Protein AF-A0A2H9MLK8-F1 (afdb_monomer_lite)

Structure (mmCIF, N/CA/C/O backbone):
data_AF-A0A2H9MLK8-F1
#
_entry.id   AF-A0A2H9MLK8-F1
#
loop_
_atom_site.group_PDB
_atom_site.id
_atom_site.type_symbol
_atom_site.label_atom_id
_atom_site.label_alt_id
_atom_site.label_comp_id
_atom_site.label_asym_id
_atom_site.label_entity_id
_atom_site.label_seq_id
_atom_site.pdbx_PDB_ins_code
_atom_site.Cartn_x
_atom_site.Cartn_y
_atom_site.Cartn_z
_atom_site.occupancy
_atom_site.B_iso_or_equiv
_atom_site.auth_seq_id
_atom_site.auth_comp_id
_atom_site.auth_asym_id
_atom_site.auth_atom_id
_atom_site.pdbx_PDB_model_num
ATOM 1 N N . MET A 1 1 ? -18.365 -4.291 20.900 1.00 84.81 1 MET A N 1
ATOM 2 C CA . MET A 1 1 ? -17.366 -4.655 19.878 1.00 84.81 1 MET A CA 1
ATOM 3 C C . MET A 1 1 ? -18.122 -5.364 18.771 1.00 84.81 1 MET A C 1
ATOM 5 O O . MET A 1 1 ? -18.893 -6.259 19.091 1.00 84.81 1 MET A O 1
ATOM 9 N N . GLU A 1 2 ? -17.996 -4.901 17.532 1.00 94.56 2 GLU A N 1
ATOM 10 C CA . GLU A 1 2 ? -18.669 -5.449 16.347 1.00 94.56 2 GLU A CA 1
ATOM 11 C C . GLU A 1 2 ? -17.572 -5.777 15.335 1.00 94.56 2 GLU A C 1
ATOM 13 O O . GLU A 1 2 ? -16.731 -4.914 15.098 1.00 94.56 2 GLU A O 1
ATOM 18 N N . LEU A 1 3 ? -17.563 -6.998 14.794 1.00 96.81 3 LEU A N 1
ATOM 19 C CA . LEU A 1 3 ? -16.621 -7.385 13.744 1.00 96.81 3 LEU A CA 1
ATOM 20 C C . LEU A 1 3 ? -17.201 -7.016 12.382 1.00 96.81 3 LEU A C 1
ATOM 22 O O . LEU A 1 3 ? -18.359 -7.336 12.104 1.00 96.81 3 LEU A O 1
ATOM 26 N N . LYS A 1 4 ? -16.396 -6.389 11.527 1.00 97.38 4 LYS A N 1
ATOM 27 C CA . LYS A 1 4 ? -16.776 -6.053 10.152 1.00 97.38 4 LYS A CA 1
ATOM 28 C C . LYS A 1 4 ? -15.786 -6.648 9.168 1.00 97.38 4 LYS A C 1
ATOM 30 O O . LYS A 1 4 ? -14.596 -6.750 9.438 1.00 97.38 4 LYS A O 1
ATOM 35 N N . THR A 1 5 ? -16.295 -7.020 8.004 1.00 98.06 5 THR A N 1
ATOM 36 C CA . THR A 1 5 ? -15.488 -7.498 6.884 1.00 98.06 5 THR A CA 1
ATOM 37 C C . THR A 1 5 ? -15.399 -6.388 5.846 1.00 98.06 5 THR A C 1
ATOM 39 O O . THR A 1 5 ? -16.425 -5.928 5.346 1.00 98.06 5 THR A O 1
ATOM 42 N N . VAL A 1 6 ? -14.183 -5.947 5.531 1.00 98.19 6 VAL A N 1
ATOM 43 C CA . VAL A 1 6 ? -13.908 -4.902 4.540 1.00 98.19 6 VAL A CA 1
ATOM 44 C C . VAL A 1 6 ? -13.144 -5.515 3.374 1.00 98.19 6 VAL A C 1
ATOM 46 O O . VAL A 1 6 ? -12.010 -5.964 3.541 1.00 98.19 6 VAL A O 1
ATOM 49 N N . LYS A 1 7 ? -13.753 -5.515 2.185 1.00 98.12 7 LYS A N 1
ATOM 50 C CA . LYS A 1 7 ? -13.091 -5.961 0.955 1.00 98.12 7 LYS A CA 1
ATOM 51 C C . LYS A 1 7 ? -12.069 -4.922 0.499 1.00 98.12 7 LYS A C 1
ATOM 53 O O . LYS A 1 7 ? -12.398 -3.739 0.408 1.00 98.12 7 LYS A O 1
ATOM 58 N N . ILE A 1 8 ? -10.858 -5.364 0.164 1.00 98.38 8 ILE A N 1
ATOM 59 C CA . ILE A 1 8 ? -9.870 -4.499 -0.488 1.00 98.38 8 ILE A CA 1
ATOM 60 C C . ILE A 1 8 ? -10.199 -4.399 -1.979 1.00 98.38 8 ILE A C 1
ATOM 62 O O . ILE A 1 8 ? -10.193 -5.392 -2.707 1.00 98.38 8 ILE A O 1
ATOM 66 N N . GLU A 1 9 ? -10.480 -3.185 -2.443 1.00 97.94 9 GLU A N 1
ATOM 67 C CA . GLU A 1 9 ? -10.744 -2.897 -3.849 1.00 97.94 9 GLU A CA 1
ATOM 68 C C . GLU A 1 9 ? -9.430 -2.727 -4.609 1.00 97.94 9 GLU A C 1
ATOM 70 O O . GLU A 1 9 ? -8.664 -1.797 -4.337 1.00 97.94 9 GLU A O 1
ATOM 75 N N . LYS A 1 10 ? -9.188 -3.595 -5.595 1.00 97.56 10 LYS A N 1
ATOM 76 C CA . LYS A 1 10 ? -8.033 -3.496 -6.488 1.00 97.56 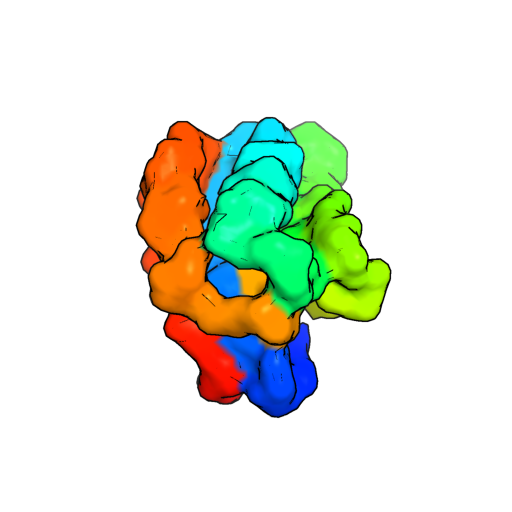10 LYS A CA 1
ATOM 77 C C . LYS A 1 10 ? -8.314 -4.101 -7.872 1.00 97.56 10 LYS A C 1
ATOM 79 O O . LYS A 1 10 ? -9.098 -5.044 -7.964 1.00 97.56 10 LYS A O 1
ATOM 84 N N . PRO A 1 11 ? -7.652 -3.618 -8.935 1.00 97.06 11 PRO A N 1
ATOM 85 C CA . PRO A 1 11 ? -7.562 -4.338 -10.203 1.00 97.06 11 PRO A CA 1
ATOM 86 C C . PRO A 1 11 ? -6.862 -5.704 -10.061 1.00 97.06 11 PRO A C 1
ATOM 88 O O . PRO A 1 11 ? -6.103 -5.940 -9.113 1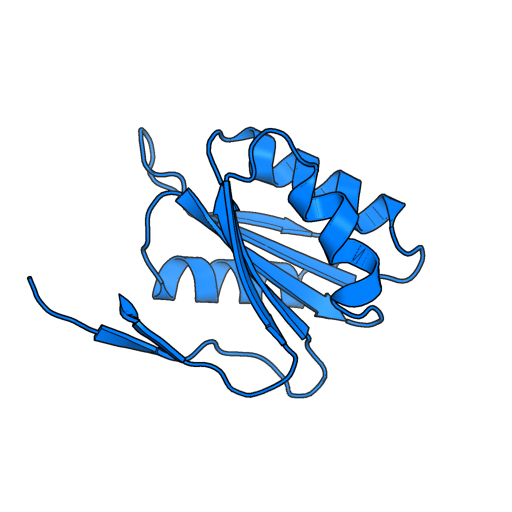.00 97.06 11 PRO A O 1
ATOM 91 N N . GLU A 1 12 ? -7.078 -6.599 -11.028 1.00 93.75 12 GLU A N 1
ATOM 92 C CA . GLU A 1 12 ? -6.465 -7.939 -11.038 1.00 93.75 12 GLU A CA 1
ATOM 93 C C . GLU A 1 12 ? -4.930 -7.887 -11.102 1.00 93.75 12 GLU A C 1
ATOM 95 O O . GLU A 1 12 ? -4.257 -8.673 -10.439 1.00 93.75 12 GLU A O 1
ATOM 100 N N . ASP A 1 13 ? -4.367 -6.919 -11.832 1.00 95.12 13 ASP A N 1
ATOM 101 C CA . ASP A 1 13 ? -2.922 -6.757 -12.038 1.00 95.12 13 ASP A CA 1
ATOM 102 C C . ASP A 1 13 ? -2.195 -6.049 -10.877 1.00 95.12 13 ASP A C 1
ATOM 104 O O . ASP A 1 13 ? -0.980 -5.850 -10.932 1.00 95.12 13 ASP A O 1
ATOM 108 N N . VAL A 1 14 ? -2.915 -5.678 -9.812 1.00 98.38 14 VAL A N 1
ATOM 109 C CA . VAL A 1 14 ? -2.355 -4.997 -8.637 1.00 98.38 14 VAL A CA 1
ATOM 110 C C . VAL A 1 14 ? -2.054 -5.990 -7.521 1.00 98.38 14 VAL A C 1
ATOM 112 O O . VAL A 1 14 ? -2.919 -6.756 -7.088 1.00 98.38 14 VAL A O 1
ATOM 115 N N . ASN A 1 15 ? -0.828 -5.919 -7.001 1.00 98.69 15 ASN A N 1
ATOM 116 C CA . ASN A 1 15 ? -0.449 -6.556 -5.743 1.00 98.69 15 ASN A CA 1
ATOM 117 C C . ASN A 1 15 ? -0.613 -5.565 -4.593 1.00 98.69 15 ASN A C 1
ATOM 119 O O . ASN A 1 15 ? -0.410 -4.363 -4.771 1.00 98.69 15 ASN A O 1
ATOM 123 N N . ILE A 1 16 ? -0.916 -6.073 -3.402 1.00 98.75 16 ILE A N 1
ATOM 124 C CA . ILE A 1 16 ? -1.020 -5.257 -2.195 1.00 98.75 16 ILE A CA 1
ATOM 125 C C . ILE A 1 16 ? -0.081 -5.738 -1.092 1.00 98.75 16 ILE A C 1
ATOM 127 O O . ILE A 1 16 ? 0.297 -6.911 -1.051 1.00 98.75 16 ILE A O 1
ATOM 131 N N . VAL A 1 17 ? 0.229 -4.835 -0.164 1.00 98.88 17 VAL A N 1
ATOM 132 C CA . VAL A 1 17 ? 0.763 -5.140 1.168 1.00 98.88 17 VAL A CA 1
ATOM 133 C C . VAL A 1 17 ? -0.071 -4.378 2.189 1.00 98.88 17 VAL A C 1
ATOM 135 O O . VAL A 1 17 ? -0.225 -3.169 2.057 1.00 98.88 17 VAL A O 1
ATOM 138 N N . VAL A 1 18 ? -0.593 -5.063 3.203 1.00 98.81 18 VAL A N 1
ATOM 139 C CA . VAL A 1 18 ? -1.313 -4.445 4.326 1.00 98.81 18 VAL A CA 1
ATOM 140 C C . VAL A 1 18 ? -0.521 -4.699 5.598 1.00 98.81 18 VAL A C 1
ATOM 142 O O . VAL A 1 18 ? -0.092 -5.829 5.850 1.00 98.81 18 VAL A O 1
ATOM 145 N N . GLY A 1 19 ? -0.334 -3.664 6.406 1.00 98.75 19 GLY A N 1
ATOM 146 C CA . GLY A 1 19 ? 0.419 -3.757 7.647 1.00 98.75 19 GLY A CA 1
ATOM 147 C C . GLY A 1 19 ? 0.050 -2.675 8.649 1.00 98.75 19 GLY A C 1
ATOM 148 O O . GLY A 1 19 ? -0.861 -1.878 8.434 1.00 98.75 19 GLY A O 1
ATOM 149 N N . GLN A 1 20 ? 0.789 -2.669 9.749 1.00 98.81 20 GLN A N 1
ATOM 150 C CA . GLN A 1 20 ? 0.683 -1.695 10.824 1.00 98.81 20 GLN A CA 1
ATOM 151 C C . GLN A 1 20 ? 2.004 -0.956 10.963 1.00 98.81 20 GLN A C 1
ATOM 153 O O . GLN A 1 20 ? 3.069 -1.579 10.953 1.00 98.81 20 GLN A O 1
ATOM 158 N N . SER A 1 21 ? 1.926 0.355 11.136 1.00 98.62 21 SER A N 1
ATOM 159 C CA . SER A 1 21 ? 3.080 1.217 11.365 1.00 98.62 21 SER A CA 1
ATOM 160 C C . SER A 1 21 ? 2.826 2.151 12.547 1.00 98.62 21 SER A C 1
ATOM 162 O O . SER A 1 21 ? 1.822 2.039 13.244 1.00 98.62 21 SER A O 1
ATOM 164 N N . HIS A 1 22 ? 3.730 3.083 12.790 1.00 98.31 22 HIS A N 1
ATOM 165 C CA . HIS A 1 22 ? 3.550 4.195 13.711 1.00 98.31 22 HIS A CA 1
ATOM 166 C C . HIS A 1 22 ? 4.320 5.400 13.170 1.00 98.31 22 HIS A C 1
ATOM 168 O O . HIS A 1 22 ? 5.316 5.217 12.489 1.00 98.31 22 HIS A O 1
ATOM 174 N N . PHE A 1 23 ? 3.908 6.622 13.524 1.00 98.25 23 PHE A N 1
ATOM 175 C CA . PHE A 1 23 ? 4.590 7.877 13.168 1.00 98.25 23 PHE A CA 1
ATOM 176 C C . PHE A 1 23 ? 4.434 8.320 11.701 1.00 98.25 23 PHE A C 1
ATOM 178 O O . PHE A 1 23 ? 4.422 7.522 10.767 1.00 98.25 23 PHE A O 1
ATOM 185 N N . ILE A 1 24 ? 4.310 9.638 11.498 1.00 97.06 24 ILE A N 1
ATOM 186 C CA . ILE A 1 24 ? 3.969 10.252 10.202 1.00 97.06 24 ILE A CA 1
ATOM 187 C C . ILE A 1 24 ? 5.022 9.996 9.114 1.00 97.06 24 ILE A C 1
ATOM 189 O O . ILE A 1 24 ? 4.680 9.905 7.936 1.00 97.06 24 ILE A O 1
ATOM 193 N N . LYS A 1 25 ? 6.282 9.800 9.521 1.00 98.00 25 LYS A N 1
ATOM 194 C CA . LYS A 1 25 ? 7.405 9.508 8.625 1.00 98.00 25 LYS A CA 1
ATOM 195 C C . LYS A 1 25 ? 7.245 8.186 7.862 1.00 98.00 25 LYS A C 1
ATOM 197 O O . LYS A 1 25 ? 7.819 8.049 6.789 1.00 98.00 25 LYS A O 1
ATOM 202 N N . THR A 1 26 ? 6.370 7.287 8.335 1.00 98.38 26 THR A N 1
ATOM 203 C CA . THR A 1 26 ? 5.963 6.049 7.641 1.00 98.38 26 THR A CA 1
ATOM 204 C C . THR A 1 26 ? 5.734 6.260 6.144 1.00 98.38 26 THR A C 1
ATOM 206 O O . THR A 1 26 ? 6.124 5.427 5.335 1.00 98.38 26 THR A O 1
ATOM 209 N N . VAL A 1 27 ? 5.075 7.358 5.767 1.00 97.75 27 VAL A N 1
ATOM 210 C CA . VAL A 1 27 ? 4.678 7.612 4.377 1.00 97.75 27 VAL A CA 1
ATOM 211 C C . VAL A 1 27 ? 5.895 7.862 3.484 1.00 97.75 27 VAL A C 1
ATOM 213 O O . VAL A 1 27 ? 6.008 7.245 2.426 1.00 97.75 27 VAL A O 1
ATOM 216 N N . GLU A 1 28 ? 6.816 8.717 3.931 1.00 98.25 28 GLU A N 1
ATOM 217 C CA . GLU A 1 28 ? 8.061 9.028 3.218 1.00 98.25 28 GLU A CA 1
ATOM 218 C C . GLU A 1 28 ? 9.003 7.818 3.197 1.00 98.25 28 GLU A C 1
ATOM 220 O O . GLU A 1 28 ? 9.532 7.469 2.145 1.00 98.25 28 GLU A O 1
ATOM 225 N N . ASP A 1 29 ? 9.143 7.108 4.319 1.00 98.56 29 ASP A N 1
ATOM 226 C CA . ASP A 1 29 ? 10.073 5.977 4.415 1.00 98.56 29 ASP A CA 1
ATOM 227 C C . ASP A 1 29 ? 9.594 4.766 3.608 1.00 98.56 29 ASP A C 1
ATOM 229 O O . ASP A 1 29 ? 10.401 4.078 2.978 1.00 98.56 29 ASP A O 1
ATOM 233 N N . ILE A 1 30 ? 8.277 4.526 3.542 1.00 98.62 30 ILE A N 1
ATOM 234 C CA . ILE A 1 30 ? 7.720 3.544 2.605 1.00 98.62 30 ILE A CA 1
ATOM 235 C C . ILE A 1 30 ? 7.949 4.005 1.165 1.00 98.62 30 ILE A C 1
ATOM 237 O O . ILE A 1 30 ? 8.336 3.183 0.337 1.00 98.62 30 ILE A O 1
ATOM 241 N N . TYR A 1 31 ? 7.743 5.285 0.841 1.00 98.69 31 TYR A N 1
ATOM 242 C CA . TYR A 1 31 ? 7.997 5.784 -0.511 1.00 98.69 31 TYR A CA 1
ATOM 243 C C . TYR A 1 31 ? 9.451 5.532 -0.937 1.00 98.69 31 TYR A C 1
ATOM 245 O O . TYR A 1 31 ? 9.684 4.931 -1.989 1.00 98.69 31 TYR A O 1
ATOM 253 N N . GLU A 1 32 ? 10.420 5.913 -0.100 1.00 98.50 32 GLU A N 1
ATOM 254 C CA . GLU A 1 32 ? 11.850 5.705 -0.344 1.00 98.50 32 GLU A CA 1
ATOM 255 C C . GLU A 1 32 ? 12.202 4.217 -0.470 1.00 98.50 32 GLU A C 1
ATOM 257 O O . GLU A 1 32 ? 12.881 3.812 -1.421 1.00 98.50 32 GLU A O 1
ATOM 262 N N . ALA A 1 33 ? 11.687 3.372 0.428 1.00 98.25 33 ALA A N 1
ATOM 263 C CA . ALA A 1 33 ? 11.869 1.924 0.364 1.00 98.25 33 ALA A CA 1
ATOM 264 C C . ALA A 1 33 ? 11.354 1.333 -0.957 1.00 98.25 33 ALA A C 1
ATOM 266 O O . ALA A 1 33 ? 11.991 0.454 -1.542 1.00 98.25 33 ALA A O 1
ATOM 267 N N . MET A 1 34 ? 10.217 1.816 -1.452 1.00 98.31 34 MET A N 1
ATOM 268 C CA . MET A 1 34 ? 9.609 1.323 -2.684 1.00 98.31 34 MET A CA 1
ATOM 269 C C . MET A 1 34 ? 10.416 1.746 -3.918 1.00 98.31 34 MET A C 1
ATOM 271 O O . MET A 1 34 ? 10.800 0.879 -4.705 1.00 98.31 34 MET A O 1
ATOM 275 N N . VAL A 1 35 ? 10.745 3.038 -4.070 1.00 97.88 35 VAL A N 1
ATOM 276 C CA . VAL A 1 35 ? 11.497 3.537 -5.245 1.00 97.88 35 VAL A CA 1
ATOM 277 C C . VAL A 1 35 ? 12.920 2.982 -5.327 1.00 97.88 35 VAL A C 1
ATOM 279 O O . VAL A 1 35 ? 13.456 2.834 -6.424 1.00 97.88 35 VAL A O 1
ATOM 282 N N . THR A 1 36 ? 13.533 2.647 -4.188 1.00 97.50 36 THR A N 1
ATOM 283 C CA . THR A 1 36 ? 14.886 2.065 -4.142 1.00 97.50 36 THR A CA 1
ATOM 284 C C . THR A 1 36 ? 14.907 0.553 -4.366 1.00 97.50 36 THR A C 1
ATOM 286 O O . THR A 1 36 ? 15.948 0.013 -4.736 1.00 97.50 36 THR A O 1
ATOM 289 N N . SER A 1 37 ? 13.776 -0.141 -4.186 1.00 96.94 37 SER A N 1
ATOM 290 C CA . SER A 1 37 ? 13.717 -1.605 -4.307 1.00 96.94 37 SER A CA 1
ATOM 291 C C . SER A 1 37 ? 13.641 -2.092 -5.758 1.00 96.94 37 SER A C 1
ATOM 293 O O . SER A 1 37 ? 14.261 -3.099 -6.100 1.00 96.94 37 SER A O 1
ATOM 295 N N . VAL A 1 38 ? 12.873 -1.417 -6.625 1.00 96.38 38 VAL A N 1
ATOM 296 C CA . VAL A 1 38 ? 12.669 -1.835 -8.025 1.00 96.38 38 VAL A CA 1
ATOM 297 C C . VAL A 1 38 ? 12.566 -0.602 -8.937 1.00 96.38 38 VAL A C 1
ATOM 299 O O . VAL A 1 38 ? 11.623 0.168 -8.786 1.00 96.38 38 VAL A O 1
ATOM 302 N N . PRO A 1 39 ? 13.446 -0.421 -9.942 1.00 95.62 39 PRO A N 1
ATOM 303 C CA . PRO A 1 39 ? 13.466 0.795 -10.769 1.00 95.62 39 PRO A CA 1
ATOM 304 C C . PRO A 1 39 ? 12.170 1.097 -11.538 1.00 95.62 39 PRO A C 1
ATOM 306 O O . PRO A 1 39 ? 11.856 2.252 -11.806 1.00 95.62 39 PRO A O 1
ATOM 309 N N . THR A 1 40 ? 11.423 0.063 -11.927 1.00 97.12 40 THR A N 1
ATOM 310 C CA . THR A 1 40 ? 10.207 0.174 -12.751 1.00 97.12 40 THR A CA 1
ATOM 311 C C . THR A 1 40 ? 8.912 0.153 -11.944 1.00 97.12 40 THR A C 1
ATOM 313 O O . THR A 1 40 ? 7.830 0.125 -12.536 1.00 97.12 40 THR A O 1
ATOM 316 N N . ILE A 1 41 ? 9.000 0.109 -10.612 1.00 98.44 41 ILE A N 1
ATOM 317 C CA . ILE A 1 41 ? 7.830 -0.040 -9.749 1.00 98.44 41 ILE A CA 1
ATOM 318 C C . ILE A 1 41 ? 6.875 1.134 -9.904 1.00 98.44 41 ILE A C 1
ATOM 320 O O . ILE A 1 41 ? 7.286 2.297 -9.928 1.00 98.44 41 ILE A O 1
ATOM 324 N N . LYS A 1 42 ? 5.586 0.817 -9.976 1.00 98.69 42 LYS A N 1
ATOM 325 C CA . LYS A 1 42 ? 4.503 1.784 -9.834 1.00 98.69 42 LYS A CA 1
ATOM 326 C C . LYS A 1 42 ? 3.754 1.464 -8.564 1.00 98.69 42 LYS A C 1
ATOM 328 O O . LYS A 1 42 ? 3.395 0.306 -8.367 1.00 98.69 42 LYS A O 1
ATOM 333 N N . PHE A 1 43 ? 3.567 2.440 -7.686 1.00 98.88 43 PHE A N 1
ATOM 334 C CA . PHE A 1 43 ? 2.918 2.194 -6.407 1.00 98.88 43 PHE A CA 1
ATOM 335 C C . PHE A 1 43 ? 2.213 3.419 -5.837 1.00 98.88 43 PHE A C 1
ATOM 337 O O . PHE A 1 43 ? 2.536 4.562 -6.160 1.00 98.88 43 PHE A O 1
ATOM 344 N N . GLY A 1 44 ? 1.285 3.133 -4.930 1.00 98.81 44 GLY A N 1
ATOM 345 C CA . GLY A 1 44 ? 0.674 4.084 -4.017 1.00 98.81 44 GLY A CA 1
ATOM 346 C C . GLY A 1 44 ? 0.626 3.514 -2.604 1.00 98.81 44 GLY A C 1
ATOM 347 O O . GLY A 1 44 ? 0.456 2.307 -2.426 1.00 98.81 44 GLY A O 1
ATOM 348 N N . VAL A 1 45 ? 0.776 4.374 -1.603 1.00 98.75 45 VAL A N 1
ATOM 349 C CA . VAL A 1 45 ? 0.630 4.052 -0.183 1.00 98.75 45 VAL A CA 1
ATOM 350 C C . VAL A 1 45 ? -0.475 4.904 0.430 1.00 98.75 45 VAL A C 1
ATOM 352 O O . VAL A 1 45 ? -0.596 6.089 0.126 1.00 98.75 45 VAL A O 1
ATOM 355 N N . GLY A 1 46 ? -1.282 4.294 1.294 1.00 98.75 46 GLY A N 1
ATOM 356 C CA . GLY A 1 46 ? -2.225 4.963 2.184 1.00 98.75 46 GLY A CA 1
ATOM 357 C C . GLY A 1 46 ? -1.905 4.596 3.629 1.00 98.75 46 GLY A C 1
ATOM 358 O O . GLY A 1 46 ? -1.773 3.414 3.934 1.00 98.75 46 GLY A O 1
ATOM 359 N N . PHE A 1 47 ? -1.774 5.586 4.508 1.00 98.81 47 PHE A N 1
ATOM 360 C CA . PHE A 1 47 ? -1.485 5.420 5.933 1.00 98.81 47 PHE A CA 1
ATOM 361 C C . PHE A 1 47 ? -2.500 6.188 6.778 1.00 98.81 47 PHE A C 1
ATOM 363 O O . PHE A 1 47 ? -2.726 7.380 6.565 1.00 98.81 47 PHE A O 1
ATOM 370 N N . CYS A 1 48 ? -3.101 5.513 7.752 1.00 98.44 48 CYS A N 1
ATOM 371 C CA . CYS A 1 48 ? -4.096 6.099 8.642 1.00 98.44 48 CYS A CA 1
ATOM 372 C C . CYS A 1 48 ? -3.419 6.757 9.849 1.00 98.44 48 CYS A C 1
ATOM 374 O O . CYS A 1 48 ? -3.049 6.079 10.808 1.00 98.44 48 CYS A O 1
ATOM 376 N N . GLU A 1 49 ? -3.284 8.081 9.851 1.00 97.75 49 GLU A N 1
ATOM 377 C CA . GLU A 1 49 ? -2.843 8.813 11.041 1.00 97.75 49 GLU A CA 1
ATOM 378 C C . GLU A 1 49 ? -3.852 8.600 12.184 1.00 97.75 49 GLU A C 1
ATOM 380 O O . GLU A 1 49 ? -5.052 8.792 11.998 1.00 97.75 49 GLU A O 1
ATOM 385 N N . SER A 1 50 ? -3.389 8.188 13.369 1.00 96.38 50 SER A N 1
ATOM 386 C CA . SER A 1 50 ? -4.289 7.814 14.474 1.00 96.38 50 SER A CA 1
ATOM 387 C C . SER A 1 50 ? -4.420 8.875 15.571 1.00 96.38 50 SER A C 1
ATOM 389 O O . SER A 1 50 ? -4.982 8.594 16.630 1.00 96.38 50 SER A O 1
ATOM 391 N N . SER A 1 51 ? -3.844 10.062 15.381 1.00 94.69 51 SER A N 1
ATOM 392 C CA . SER A 1 51 ? -3.929 11.163 16.342 1.00 94.69 51 SER A CA 1
ATOM 393 C C . SER A 1 51 ? -3.892 12.522 15.640 1.00 94.69 51 SER A C 1
ATOM 395 O O . SER A 1 51 ? -3.619 12.611 14.444 1.00 94.69 51 SER A O 1
ATOM 397 N N . GLY A 1 52 ? -4.206 13.592 16.373 1.00 95.25 52 GLY A N 1
ATOM 398 C CA . GLY A 1 52 ? -4.241 14.942 15.813 1.00 95.25 52 GLY A CA 1
ATOM 399 C C . GLY A 1 52 ? -5.322 15.084 14.726 1.00 95.25 52 GLY A C 1
ATOM 400 O O . GLY A 1 52 ? -6.489 14.835 15.025 1.00 95.25 52 GLY A O 1
ATOM 401 N N . PRO A 1 53 ? -4.974 15.492 13.489 1.00 94.69 53 PRO A N 1
ATOM 402 C CA . PRO A 1 53 ? -5.926 15.606 12.381 1.00 94.69 53 PRO A CA 1
ATOM 403 C C . PRO A 1 53 ? -6.593 14.290 11.951 1.00 94.69 53 PRO A C 1
ATOM 405 O O . PRO A 1 53 ? -7.629 14.347 11.293 1.00 94.69 53 PRO A O 1
ATOM 408 N N . CYS A 1 54 ? -6.011 13.132 12.296 1.00 96.31 54 CYS A N 1
ATOM 409 C CA . CYS A 1 54 ? -6.51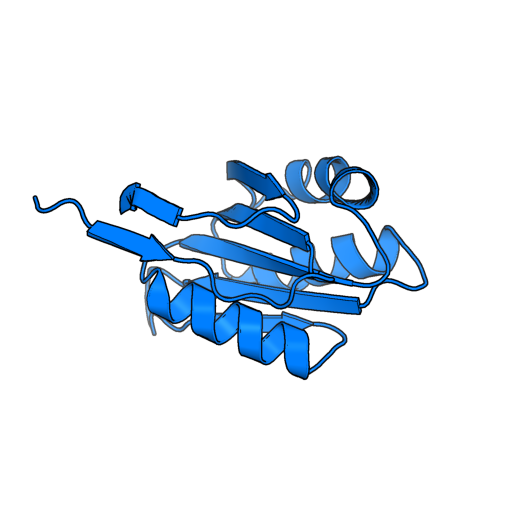7 11.797 11.950 1.00 96.31 54 CYS A CA 1
ATOM 410 C C . CYS A 1 54 ? -6.809 11.619 10.448 1.00 96.31 54 CYS A C 1
ATOM 412 O O . CYS A 1 54 ? -7.867 11.125 10.054 1.00 96.31 54 CYS A O 1
ATOM 414 N N . LEU A 1 55 ? -5.882 12.073 9.599 1.00 97.69 55 LEU A N 1
ATOM 415 C CA . LEU A 1 55 ? -6.040 12.029 8.147 1.00 97.69 55 LEU A CA 1
ATOM 416 C C . LEU A 1 55 ? -5.475 10.736 7.552 1.00 97.69 55 LEU A C 1
ATOM 418 O O . LEU A 1 55 ? -4.474 10.191 8.020 1.00 97.69 55 LEU A O 1
ATOM 422 N N . VAL A 1 56 ? -6.058 10.299 6.435 1.00 98.38 56 VAL A N 1
ATOM 423 C CA . VAL A 1 56 ? -5.396 9.334 5.553 1.00 98.38 56 VAL A CA 1
ATOM 424 C C . VAL A 1 56 ? -4.315 10.074 4.776 1.00 98.38 56 VAL A C 1
ATOM 426 O O . VAL A 1 56 ? -4.592 10.958 3.964 1.00 98.38 56 VAL A O 1
ATOM 429 N N . ARG A 1 57 ? -3.066 9.721 5.048 1.00 98.31 57 ARG A N 1
ATOM 430 C CA . ARG A 1 57 ? -1.892 10.236 4.354 1.00 98.31 57 ARG A CA 1
ATOM 431 C C . ARG A 1 57 ? -1.604 9.337 3.169 1.00 98.31 57 ARG A C 1
ATOM 433 O O . ARG A 1 57 ? -1.692 8.118 3.292 1.00 98.31 57 ARG A O 1
ATOM 440 N N . THR A 1 58 ? -1.285 9.930 2.029 1.00 98.56 58 THR A N 1
ATOM 441 C CA . THR A 1 58 ? -1.022 9.173 0.807 1.00 98.56 58 THR A CA 1
ATOM 442 C C . THR A 1 58 ? 0.264 9.638 0.161 1.00 98.56 58 THR A C 1
ATOM 444 O O . THR A 1 58 ? 0.579 10.824 0.223 1.00 98.56 58 THR A O 1
ATOM 447 N N . GLU A 1 59 ? 0.979 8.703 -0.456 1.00 98.50 59 GLU A N 1
ATOM 448 C CA . GLU A 1 59 ? 2.065 9.016 -1.380 1.00 98.50 59 GLU A CA 1
ATOM 449 C C . GLU A 1 59 ? 2.189 7.967 -2.479 1.00 98.50 59 GLU A C 1
ATOM 451 O O . GLU A 1 59 ? 1.570 6.906 -2.406 1.00 98.50 59 GLU A O 1
ATOM 456 N N . GLY A 1 60 ? 2.982 8.246 -3.507 1.00 98.38 60 GLY A N 1
ATOM 457 C CA . GLY A 1 60 ? 3.281 7.272 -4.550 1.00 98.38 60 GLY A CA 1
ATOM 458 C C . GLY A 1 60 ? 3.763 7.905 -5.843 1.00 98.38 60 GLY A C 1
ATOM 459 O O . GLY A 1 60 ? 3.617 9.103 -6.065 1.00 98.38 60 GLY A O 1
ATOM 460 N N . ASN A 1 61 ? 4.310 7.075 -6.728 1.00 98.44 61 ASN A N 1
ATOM 461 C CA . ASN A 1 61 ? 4.801 7.496 -8.045 1.00 98.44 61 ASN A CA 1
ATOM 462 C C . ASN A 1 61 ? 3.818 7.172 -9.195 1.00 98.44 61 ASN A C 1
ATOM 464 O O . ASN A 1 61 ? 4.188 7.212 -10.379 1.00 98.44 61 ASN A O 1
ATOM 468 N N . ASP A 1 62 ? 2.589 6.809 -8.828 1.00 98.62 62 ASP A N 1
ATOM 469 C CA . ASP A 1 62 ? 1.458 6.524 -9.701 1.00 98.62 62 ASP A CA 1
ATOM 470 C C . ASP A 1 62 ? 0.170 7.062 -9.056 1.00 98.62 62 ASP A C 1
ATOM 472 O O . ASP A 1 62 ? -0.225 6.621 -7.973 1.00 98.62 62 ASP A O 1
ATOM 476 N N . ASP A 1 63 ? -0.467 8.051 -9.686 1.00 98.56 63 ASP A N 1
ATOM 477 C CA . ASP A 1 63 ? -1.621 8.736 -9.094 1.00 98.56 63 ASP A CA 1
ATOM 478 C C . ASP A 1 63 ? -2.854 7.827 -8.966 1.00 98.56 63 ASP A C 1
ATOM 480 O O . ASP A 1 63 ? -3.619 7.972 -8.011 1.00 98.56 63 ASP A O 1
ATOM 484 N N . GLU A 1 64 ? -3.045 6.863 -9.874 1.00 98.38 64 GLU A N 1
ATOM 485 C CA . GLU A 1 64 ? -4.160 5.914 -9.791 1.00 98.38 64 GLU A CA 1
ATOM 486 C C . GLU A 1 64 ? -3.996 4.999 -8.575 1.00 98.38 64 GLU A C 1
ATOM 488 O O . GLU A 1 64 ? -4.919 4.864 -7.767 1.00 98.38 64 GLU A O 1
ATOM 493 N N . LEU A 1 65 ? -2.802 4.428 -8.392 1.00 98.69 65 LEU A N 1
ATOM 494 C CA . LEU A 1 65 ? -2.504 3.573 -7.243 1.00 98.69 65 LEU A CA 1
ATOM 495 C C . LEU A 1 65 ? -2.505 4.355 -5.925 1.00 98.69 65 LEU A C 1
ATOM 497 O O . LEU A 1 65 ? -2.975 3.830 -4.917 1.00 98.69 65 LEU A O 1
ATOM 501 N N . LYS A 1 66 ? -2.032 5.609 -5.915 1.00 98.75 66 LYS A N 1
ATOM 502 C CA . LYS A 1 66 ? -2.071 6.488 -4.732 1.00 98.75 66 LYS A CA 1
ATOM 503 C C . LYS A 1 66 ? -3.507 6.760 -4.286 1.00 98.75 66 LYS A C 1
ATOM 505 O O . LYS A 1 66 ? -3.835 6.580 -3.113 1.00 98.75 66 LYS A O 1
ATOM 510 N N . ASN A 1 67 ? -4.381 7.125 -5.224 1.00 98.69 67 ASN A N 1
ATOM 511 C CA . ASN A 1 67 ? -5.798 7.352 -4.939 1.00 98.69 67 ASN A CA 1
ATOM 512 C C . ASN A 1 67 ? -6.492 6.069 -4.461 1.00 98.69 67 ASN A C 1
ATOM 514 O O . ASN A 1 67 ? -7.280 6.102 -3.513 1.00 98.69 67 ASN A O 1
ATOM 518 N N . LEU A 1 68 ? -6.175 4.929 -5.077 1.00 98.62 68 LEU A N 1
ATOM 519 C CA . LEU A 1 68 ? -6.739 3.635 -4.703 1.00 98.62 68 LEU A CA 1
ATOM 520 C C . LEU A 1 68 ? -6.284 3.181 -3.306 1.00 98.62 68 LEU A C 1
ATOM 522 O O . LEU A 1 68 ? -7.105 2.703 -2.519 1.00 98.62 68 LEU A O 1
ATOM 526 N N . ALA A 1 69 ? -5.009 3.382 -2.964 1.00 98.75 69 ALA A N 1
ATOM 527 C CA . ALA A 1 69 ? -4.478 3.109 -1.633 1.00 98.75 69 ALA A CA 1
ATOM 528 C C . ALA A 1 69 ? -5.141 4.005 -0.575 1.00 98.75 69 ALA A C 1
ATOM 530 O O . ALA A 1 69 ? -5.574 3.509 0.464 1.00 98.75 69 ALA A O 1
ATOM 531 N N . GLY A 1 70 ? -5.316 5.299 -0.870 1.00 98.69 70 GLY A N 1
ATOM 532 C CA . GLY A 1 70 ? -6.044 6.232 -0.007 1.00 98.69 70 GLY A CA 1
ATOM 533 C C . GLY A 1 70 ? -7.502 5.824 0.226 1.00 98.69 70 GLY A C 1
ATOM 534 O O . GLY A 1 70 ? -7.960 5.802 1.368 1.00 98.69 70 GLY A O 1
ATOM 535 N N . LYS A 1 71 ? -8.220 5.430 -0.834 1.00 98.69 71 LYS A N 1
ATOM 536 C CA . LYS A 1 71 ? -9.607 4.944 -0.733 1.00 98.69 71 LYS A CA 1
ATOM 537 C C . LYS A 1 71 ? -9.708 3.702 0.154 1.00 98.69 71 LYS A C 1
ATOM 539 O O . LYS A 1 71 ? -10.577 3.634 1.018 1.00 98.69 71 LYS A O 1
ATOM 544 N N . ASN A 1 72 ? -8.812 2.733 -0.028 1.00 98.75 72 ASN A N 1
ATOM 545 C CA . ASN A 1 72 ? -8.814 1.513 0.777 1.00 98.75 72 ASN A CA 1
ATOM 546 C C . ASN A 1 72 ? -8.414 1.772 2.234 1.00 98.75 72 ASN A C 1
ATOM 548 O O . ASN A 1 72 ? -9.045 1.225 3.133 1.00 98.75 72 ASN A O 1
ATOM 552 N N . ALA A 1 73 ? -7.433 2.641 2.489 1.00 98.56 73 ALA A N 1
ATOM 553 C CA . ALA A 1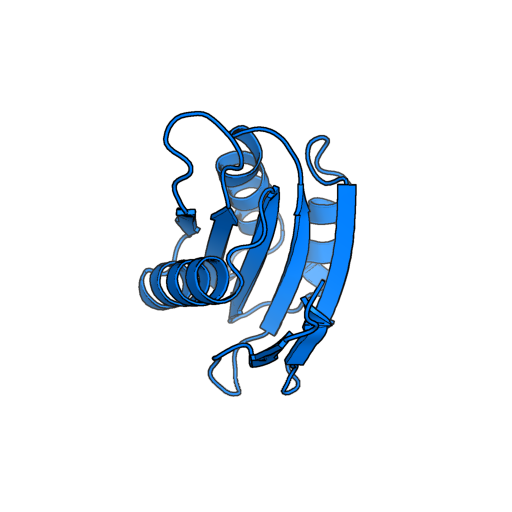 73 ? -7.081 3.061 3.845 1.00 98.56 73 ALA A CA 1
ATOM 554 C C . ALA A 1 73 ? -8.270 3.740 4.552 1.00 98.56 73 ALA A C 1
ATOM 556 O O . ALA A 1 73 ? -8.573 3.419 5.702 1.00 98.56 73 ALA A O 1
ATOM 557 N N . LEU A 1 74 ? -9.003 4.606 3.841 1.00 98.25 74 LEU A N 1
ATOM 558 C CA . LEU A 1 74 ? -10.225 5.224 4.356 1.00 98.25 74 LEU A CA 1
ATOM 559 C C . LEU A 1 74 ? -11.311 4.179 4.654 1.00 98.25 74 LEU A C 1
ATOM 561 O O . LEU A 1 74 ? -11.912 4.221 5.723 1.00 98.25 74 LEU A O 1
ATOM 565 N N . ASN A 1 75 ? -11.530 3.214 3.757 1.00 97.88 75 ASN A N 1
ATOM 566 C CA . ASN A 1 75 ? -12.503 2.136 3.963 1.00 97.88 75 ASN A CA 1
ATOM 567 C C . ASN A 1 75 ? -12.149 1.237 5.158 1.00 97.88 75 ASN A C 1
ATOM 569 O O . ASN A 1 75 ? -13.047 0.803 5.875 1.00 97.88 75 ASN A O 1
ATOM 573 N N . LEU A 1 76 ? -10.858 0.971 5.385 1.00 97.56 76 LEU A N 1
ATOM 574 C CA . LEU A 1 76 ? -10.392 0.234 6.559 1.00 97.56 76 LEU A CA 1
ATOM 575 C C . LEU A 1 76 ? -10.648 1.021 7.847 1.00 97.56 76 LEU A C 1
ATOM 577 O O . LEU A 1 76 ? -11.067 0.436 8.840 1.00 97.56 76 LEU A O 1
ATOM 581 N N . SER A 1 77 ? -10.412 2.341 7.843 1.00 96.06 77 SER A N 1
ATOM 582 C CA . SER A 1 77 ? -10.620 3.216 9.011 1.00 96.06 77 SER A CA 1
ATOM 583 C C . SER A 1 77 ? -9.899 2.738 10.291 1.00 96.06 77 SER A C 1
ATOM 585 O O . SER A 1 77 ? -10.294 3.073 11.408 1.00 96.06 77 SER A O 1
ATOM 587 N N . CYS A 1 78 ? -8.814 1.970 10.147 1.00 97.81 78 CYS A N 1
ATOM 588 C CA . CYS A 1 78 ? -8.002 1.472 11.257 1.00 97.81 78 CYS A CA 1
ATOM 589 C C . CYS A 1 78 ? -6.810 2.400 11.501 1.00 97.81 78 CYS A C 1
ATOM 591 O O . CYS A 1 78 ? -5.953 2.550 10.631 1.00 97.81 78 CYS A O 1
ATOM 593 N N . GLY A 1 79 ? -6.728 3.002 12.690 1.00 98.25 79 GLY A N 1
ATOM 594 C CA . GLY A 1 79 ? -5.605 3.863 13.059 1.00 98.25 79 GLY A CA 1
ATOM 595 C C . GLY A 1 79 ? -4.263 3.139 12.940 1.00 98.25 79 GLY A C 1
ATOM 596 O O . GLY A 1 79 ? -4.127 1.989 13.358 1.00 98.25 79 GLY A O 1
ATOM 597 N N . HIS A 1 80 ? -3.271 3.831 12.380 1.00 98.62 80 HIS A N 1
ATOM 598 C CA . HIS A 1 80 ? -1.908 3.351 12.163 1.00 98.62 80 HIS A CA 1
ATOM 599 C C . HIS A 1 80 ? -1.759 2.155 11.198 1.00 98.62 80 HIS A C 1
ATOM 601 O O . HIS A 1 80 ? -0.646 1.662 10.995 1.00 98.62 80 HIS A O 1
ATOM 607 N N . ALA A 1 81 ? -2.839 1.724 10.545 1.00 98.69 81 ALA A N 1
ATOM 608 C CA . ALA A 1 81 ? -2.750 0.788 9.437 1.00 98.69 81 ALA A CA 1
ATOM 609 C C . ALA A 1 81 ? -2.178 1.481 8.193 1.00 98.69 81 ALA A C 1
ATOM 611 O O . ALA A 1 81 ? -2.411 2.672 7.958 1.00 98.69 81 ALA A O 1
ATOM 612 N N . PHE A 1 82 ? -1.463 0.718 7.372 1.00 98.88 82 PHE A N 1
ATOM 613 C CA . PHE A 1 82 ? -1.070 1.136 6.036 1.00 98.88 82 PHE A CA 1
ATOM 614 C C . PHE A 1 82 ? -1.434 0.083 4.993 1.00 98.88 82 PHE A C 1
ATOM 616 O O . PHE A 1 82 ? -1.473 -1.119 5.271 1.00 98.88 82 PHE A O 1
ATOM 623 N N . ILE A 1 83 ? -1.651 0.552 3.769 1.00 98.88 83 ILE A N 1
ATOM 624 C CA . ILE A 1 83 ? -1.793 -0.277 2.580 1.00 98.88 83 ILE A CA 1
ATOM 625 C C . ILE A 1 83 ? -0.895 0.261 1.472 1.00 98.88 83 ILE A C 1
ATOM 627 O O . ILE A 1 83 ? -0.922 1.446 1.154 1.00 98.88 83 ILE A O 1
ATOM 631 N N . ILE A 1 84 ? -0.100 -0.624 0.885 1.00 98.88 84 ILE A N 1
ATOM 632 C CA . ILE A 1 84 ? 0.685 -0.382 -0.322 1.00 98.88 84 ILE A CA 1
ATOM 633 C C . ILE A 1 84 ? -0.016 -1.108 -1.461 1.00 98.88 84 ILE A C 1
ATOM 635 O O . ILE A 1 84 ? -0.381 -2.274 -1.320 1.00 98.88 84 ILE A O 1
ATOM 639 N N . MET A 1 85 ? -0.166 -0.442 -2.596 1.00 98.81 85 MET A N 1
ATOM 640 C CA . MET A 1 85 ? -0.646 -1.017 -3.846 1.00 98.81 85 MET A CA 1
ATOM 641 C C . MET A 1 85 ? 0.421 -0.847 -4.908 1.00 98.81 85 MET A C 1
ATOM 643 O O . MET A 1 85 ? 0.979 0.241 -5.021 1.00 98.81 85 MET A O 1
ATOM 647 N N . MET A 1 86 ? 0.718 -1.894 -5.675 1.00 98.69 86 MET A N 1
ATOM 648 C CA . MET A 1 86 ? 1.817 -1.865 -6.638 1.00 98.69 86 MET A CA 1
ATOM 649 C C . MET A 1 86 ? 1.527 -2.613 -7.941 1.00 98.69 86 MET A C 1
ATOM 651 O O . MET A 1 86 ? 0.823 -3.626 -7.961 1.00 98.69 86 MET A O 1
ATOM 655 N N . LYS A 1 87 ? 2.150 -2.117 -9.012 1.00 98.50 87 LYS A N 1
ATOM 656 C CA . LYS A 1 87 ? 2.281 -2.720 -10.342 1.00 98.50 87 LYS A CA 1
ATOM 657 C C . LYS A 1 87 ? 3.757 -2.754 -10.746 1.00 98.50 87 LYS A C 1
ATOM 659 O O . LYS A 1 87 ? 4.584 -2.026 -10.194 1.00 98.50 87 LYS A O 1
ATOM 664 N N . ASN A 1 88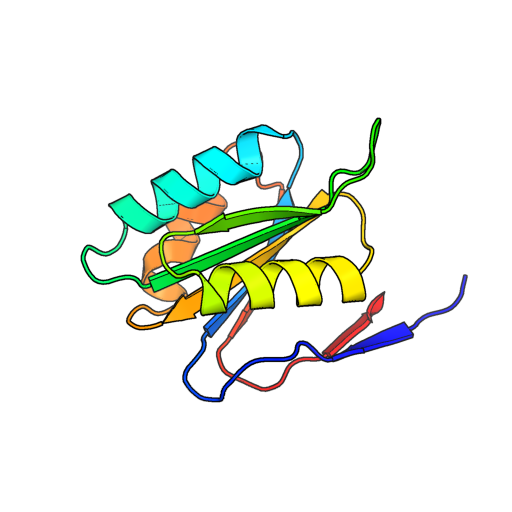 ? 4.087 -3.587 -11.733 1.00 97.81 88 ASN A N 1
ATOM 665 C CA . ASN A 1 88 ? 5.455 -3.782 -12.245 1.00 97.81 88 ASN A CA 1
ATOM 666 C C . ASN A 1 88 ? 6.478 -4.226 -11.177 1.00 97.81 88 ASN A C 1
ATOM 668 O O . ASN A 1 88 ? 7.683 -4.046 -11.350 1.00 97.81 88 ASN A O 1
ATOM 672 N N . ALA A 1 89 ? 5.989 -4.790 -10.073 1.00 97.75 89 ALA A N 1
ATOM 673 C CA . ALA A 1 89 ? 6.754 -5.386 -8.989 1.00 97.75 89 ALA A CA 1
ATOM 674 C C . ALA A 1 89 ? 5.850 -6.352 -8.209 1.00 97.75 89 ALA A C 1
ATOM 676 O O . ALA A 1 89 ? 4.622 -6.279 -8.296 1.00 97.75 89 ALA A O 1
ATOM 677 N N . PHE A 1 90 ? 6.463 -7.235 -7.427 1.00 98.38 90 PHE A N 1
ATOM 678 C CA . PHE A 1 90 ? 5.776 -8.194 -6.569 1.00 98.38 90 PHE A CA 1
ATOM 679 C C . PHE A 1 90 ? 6.155 -7.974 -5.099 1.00 98.38 90 PHE A C 1
ATOM 681 O O . PHE A 1 90 ? 7.243 -7.463 -4.818 1.00 98.38 90 PHE A O 1
ATOM 688 N N . PRO A 1 91 ? 5.331 -8.433 -4.133 1.00 98.50 91 PRO A N 1
ATOM 689 C CA . PRO A 1 91 ? 5.644 -8.310 -2.711 1.00 98.50 91 PRO A CA 1
ATOM 690 C C . PRO A 1 91 ? 7.033 -8.834 -2.339 1.00 98.50 91 PRO A C 1
ATOM 692 O O . PRO A 1 91 ? 7.735 -8.208 -1.552 1.00 98.50 91 PRO A O 1
ATOM 695 N N . VAL A 1 92 ? 7.486 -9.934 -2.948 1.00 98.44 92 VAL A N 1
ATOM 696 C CA . VAL A 1 92 ? 8.820 -10.504 -2.682 1.00 98.44 92 VAL A CA 1
ATOM 697 C C . VAL A 1 92 ? 9.967 -9.524 -2.964 1.00 98.44 92 VAL A C 1
ATOM 699 O O . VAL A 1 92 ? 11.013 -9.624 -2.329 1.00 98.44 92 VAL A O 1
ATOM 702 N N . ASN A 1 93 ? 9.774 -8.552 -3.861 1.00 98.50 93 ASN A N 1
ATOM 703 C CA . ASN A 1 93 ? 10.789 -7.550 -4.177 1.00 98.50 93 ASN A CA 1
ATOM 704 C C . ASN A 1 93 ? 10.938 -6.479 -3.087 1.00 98.50 93 ASN A C 1
ATOM 706 O O . ASN A 1 93 ? 12.005 -5.887 -2.979 1.00 98.50 93 ASN A O 1
ATOM 710 N N . VAL A 1 94 ? 9.888 -6.225 -2.297 1.00 98.38 94 VAL A N 1
ATOM 711 C CA . VAL A 1 94 ? 9.816 -5.068 -1.382 1.00 98.38 94 VAL A CA 1
ATOM 712 C C . VAL A 1 94 ? 9.625 -5.457 0.085 1.00 98.38 94 VAL A C 1
ATOM 714 O O . VAL A 1 94 ? 9.968 -4.684 0.974 1.00 98.38 94 VAL A O 1
ATOM 717 N N . LEU A 1 95 ? 9.115 -6.661 0.373 1.00 98.56 95 LEU A N 1
ATOM 718 C CA . LEU A 1 95 ? 8.703 -7.073 1.720 1.00 98.56 95 LEU A CA 1
ATOM 719 C C . LEU A 1 95 ? 9.821 -6.959 2.757 1.00 98.56 95 LEU A C 1
ATOM 721 O O . LEU A 1 95 ? 9.558 -6.562 3.887 1.00 98.56 95 LEU A O 1
ATOM 725 N N . ASN A 1 96 ? 11.054 -7.328 2.410 1.00 98.44 96 ASN A N 1
ATOM 726 C CA . ASN A 1 96 ? 12.170 -7.226 3.352 1.00 98.44 96 ASN A CA 1
ATOM 727 C C . ASN A 1 96 ? 12.549 -5.769 3.622 1.00 98.44 96 ASN A C 1
ATOM 729 O O . ASN A 1 96 ? 12.771 -5.425 4.777 1.00 98.44 96 ASN A O 1
ATOM 733 N N . THR A 1 97 ? 12.556 -4.917 2.595 1.00 98.25 97 THR A N 1
ATOM 734 C CA . THR A 1 97 ? 12.806 -3.479 2.748 1.00 98.25 97 THR A CA 1
ATOM 735 C C . THR A 1 97 ? 11.742 -2.842 3.639 1.00 98.25 97 THR A C 1
ATOM 737 O O . THR A 1 97 ? 12.092 -2.193 4.616 1.00 98.25 97 THR A O 1
ATOM 740 N N . VAL A 1 98 ? 10.455 -3.118 3.386 1.00 98.56 98 VAL A N 1
ATOM 741 C CA . VAL A 1 98 ? 9.338 -2.580 4.184 1.00 98.56 98 VAL A CA 1
ATOM 742 C C . VAL A 1 98 ? 9.388 -3.071 5.634 1.00 98.56 98 VAL A C 1
ATOM 744 O O . VAL A 1 98 ? 9.229 -2.274 6.550 1.00 98.56 98 VAL A O 1
ATOM 747 N N . LYS A 1 99 ? 9.658 -4.362 5.876 1.00 98.69 99 LYS A N 1
ATOM 748 C CA . LYS A 1 99 ? 9.788 -4.911 7.242 1.00 98.69 99 LYS A CA 1
ATOM 749 C C . LYS A 1 99 ? 10.946 -4.309 8.043 1.00 98.69 99 LYS A C 1
ATOM 751 O O . LYS A 1 99 ? 10.926 -4.402 9.263 1.00 98.69 99 LYS A O 1
ATOM 756 N N . ASN A 1 100 ? 11.957 -3.768 7.368 1.00 98.50 100 ASN A N 1
ATOM 757 C CA . ASN A 1 100 ? 13.129 -3.177 8.008 1.00 98.50 100 ASN A CA 1
ATOM 758 C C . ASN A 1 100 ? 12.970 -1.671 8.280 1.00 98.50 100 ASN A C 1
ATOM 760 O O . ASN A 1 100 ? 13.879 -1.073 8.852 1.00 98.50 100 ASN A O 1
ATOM 764 N N . ILE A 1 101 ? 11.853 -1.054 7.878 1.00 98.62 101 ILE A N 1
ATOM 765 C CA . ILE A 1 101 ? 11.531 0.331 8.240 1.00 98.62 101 ILE A CA 1
ATOM 766 C C . ILE A 1 101 ? 11.228 0.379 9.742 1.00 98.62 101 ILE A C 1
ATOM 768 O O . ILE A 1 101 ? 10.448 -0.430 10.240 1.00 98.62 101 ILE A O 1
ATOM 772 N N . SER A 1 102 ? 11.825 1.333 10.458 1.00 98.44 102 SER A N 1
ATOM 773 C CA . SER A 1 102 ? 11.743 1.417 11.928 1.00 98.44 102 SER A CA 1
ATOM 774 C C . SER A 1 102 ? 10.315 1.635 12.435 1.00 98.44 102 SER A C 1
ATOM 776 O O . SER A 1 102 ? 9.948 1.177 13.514 1.00 98.44 102 SER A O 1
ATOM 778 N N . GLU A 1 103 ? 9.513 2.341 11.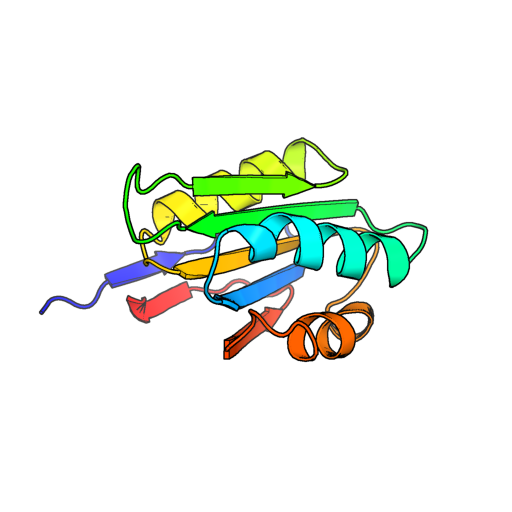649 1.00 98.56 103 GLU A N 1
ATOM 779 C CA . GLU A 1 103 ? 8.117 2.661 11.903 1.00 98.56 103 GLU A CA 1
ATOM 780 C C . GLU A 1 103 ? 7.197 1.435 11.751 1.00 98.56 103 GLU A C 1
ATOM 782 O O . GLU A 1 103 ? 6.156 1.359 12.411 1.00 98.56 103 GLU A O 1
ATOM 787 N N . VAL A 1 104 ? 7.575 0.455 10.918 1.00 98.69 104 VAL A N 1
ATOM 788 C CA . VAL A 1 104 ? 6.732 -0.700 10.582 1.00 98.69 104 VAL A CA 1
ATOM 789 C C . VAL A 1 104 ? 6.729 -1.708 11.726 1.00 98.69 104 VAL A C 1
ATOM 791 O O . VAL A 1 104 ? 7.735 -2.321 12.068 1.00 98.69 104 VAL A O 1
ATOM 794 N N . CYS A 1 105 ? 5.546 -1.939 12.291 1.00 98.62 105 CYS A N 1
ATOM 795 C CA . CYS A 1 105 ? 5.349 -2.875 13.392 1.00 98.62 105 CYS A CA 1
ATOM 796 C C . CYS A 1 105 ? 5.118 -4.307 12.899 1.00 98.62 105 CYS A C 1
ATOM 798 O O . CYS A 1 105 ? 5.618 -5.264 13.490 1.00 98.62 105 CYS A O 1
ATOM 800 N N . SER A 1 106 ? 4.293 -4.492 11.862 1.00 98.69 106 SER A N 1
ATOM 801 C CA . SER A 1 106 ? 3.904 -5.820 11.365 1.00 98.69 106 SER A CA 1
ATOM 802 C C . SER A 1 106 ? 3.338 -5.767 9.949 1.00 98.69 106 SER A C 1
ATOM 804 O O . SER A 1 106 ? 2.729 -4.778 9.550 1.00 98.69 106 SER A O 1
ATOM 806 N N . ILE A 1 107 ? 3.482 -6.874 9.217 1.00 98.75 107 ILE A N 1
ATOM 807 C CA . ILE A 1 107 ? 2.805 -7.114 7.937 1.00 98.75 107 ILE A CA 1
ATOM 808 C C . ILE A 1 107 ? 1.708 -8.151 8.164 1.00 98.75 107 ILE A C 1
ATOM 810 O O . ILE A 1 107 ? 1.984 -9.234 8.677 1.00 98.75 107 ILE A O 1
ATOM 814 N N . TYR A 1 108 ? 0.481 -7.831 7.762 1.00 98.69 108 TYR A N 1
ATOM 815 C CA . TYR A 1 108 ? -0.674 -8.721 7.887 1.00 98.69 108 TYR A CA 1
ATOM 816 C C . TYR A 1 108 ? -0.896 -9.559 6.630 1.00 98.69 108 TYR A C 1
ATOM 818 O O . TYR A 1 108 ? -1.212 -10.742 6.717 1.00 98.69 108 TYR A O 1
ATOM 826 N N . CYS A 1 109 ? -0.736 -8.951 5.454 1.00 98.31 109 CYS A N 1
ATOM 827 C CA . CYS A 1 109 ? -1.011 -9.603 4.179 1.00 98.31 109 CYS A CA 1
ATOM 828 C C . CYS A 1 109 ? -0.128 -9.032 3.066 1.00 98.31 109 CYS A C 1
ATOM 830 O O . CYS A 1 109 ? 0.155 -7.835 3.049 1.00 98.31 109 CYS A O 1
ATOM 832 N N . ALA A 1 110 ? 0.273 -9.883 2.121 1.00 98.69 110 ALA A N 1
ATOM 833 C CA . ALA A 1 110 ? 0.911 -9.491 0.869 1.00 98.69 110 ALA A CA 1
ATOM 834 C C . ALA A 1 110 ? 0.430 -10.432 -0.246 1.00 98.69 110 ALA A C 1
ATOM 836 O O . ALA A 1 110 ? 0.719 -11.628 -0.196 1.00 98.69 110 ALA A O 1
ATOM 837 N N . THR A 1 111 ? -0.349 -9.937 -1.212 1.00 98.44 111 THR A N 1
ATOM 838 C CA . THR A 1 111 ? -1.021 -10.803 -2.200 1.00 98.44 111 THR A CA 1
ATOM 839 C C . THR A 1 111 ? -1.503 -10.050 -3.443 1.00 98.44 111 THR A C 1
ATOM 841 O O . THR A 1 111 ? -1.678 -8.833 -3.412 1.00 98.44 111 THR A O 1
ATOM 844 N N . ALA A 1 112 ? -1.759 -10.790 -4.525 1.00 97.94 112 ALA A N 1
ATOM 845 C CA . ALA A 1 112 ? -2.548 -10.348 -5.679 1.00 97.94 112 ALA A CA 1
ATOM 846 C C . ALA A 1 112 ? -3.968 -10.946 -5.690 1.00 97.94 112 ALA A C 1
ATOM 848 O O . ALA A 1 112 ? -4.770 -10.593 -6.549 1.00 97.94 112 ALA A O 1
ATOM 849 N N . ASN A 1 113 ? -4.292 -11.846 -4.761 1.00 98.19 113 ASN A N 1
ATOM 850 C CA . ASN A 1 113 ? -5.625 -12.437 -4.673 1.00 98.19 113 ASN A CA 1
ATOM 851 C C . ASN A 1 113 ? -6.637 -11.426 -4.118 1.00 98.19 113 ASN A C 1
ATOM 853 O O . ASN A 1 113 ? -6.262 -10.446 -3.467 1.00 98.19 113 ASN A O 1
ATOM 857 N N . ASP A 1 114 ? -7.920 -11.708 -4.334 1.00 97.88 114 ASP A N 1
ATOM 858 C CA . ASP A 1 114 ? -9.002 -11.069 -3.589 1.00 97.88 114 ASP A CA 1
ATOM 859 C C . ASP A 1 114 ? -8.804 -11.299 -2.085 1.00 97.88 114 ASP A C 1
ATOM 861 O O . ASP A 1 114 ? -8.476 -12.408 -1.650 1.00 97.88 114 ASP A O 1
ATOM 865 N N . VAL A 1 115 ? -8.980 -10.241 -1.292 1.00 97.75 115 VAL A N 1
ATOM 866 C CA . VAL A 1 115 ? -8.793 -10.289 0.158 1.00 97.75 115 VAL A CA 1
ATOM 867 C C . VAL A 1 115 ? -9.819 -9.427 0.876 1.00 97.75 115 VAL A C 1
ATOM 869 O O . VAL A 1 115 ? -10.117 -8.300 0.470 1.00 97.75 115 VAL A O 1
ATOM 872 N N . ASP A 1 116 ? -10.295 -9.974 1.986 1.00 98.12 116 ASP A N 1
ATOM 873 C CA . ASP A 1 116 ? -11.141 -9.296 2.948 1.00 98.12 116 ASP A CA 1
ATOM 874 C C . ASP A 1 116 ? -10.373 -9.124 4.263 1.00 98.12 116 ASP A C 1
ATOM 876 O O . ASP A 1 116 ? -9.703 -10.046 4.736 1.00 98.12 116 ASP A O 1
ATOM 880 N N . VAL A 1 117 ? -10.472 -7.941 4.864 1.00 98.25 117 VAL A N 1
ATOM 881 C CA . VAL A 1 117 ? -9.880 -7.622 6.167 1.00 98.25 117 VAL A CA 1
ATOM 882 C C . VAL A 1 117 ? -10.977 -7.636 7.224 1.00 98.25 117 VAL A C 1
ATOM 884 O O . VAL A 1 117 ? -12.040 -7.047 7.028 1.00 98.25 117 VAL A O 1
ATOM 887 N N . ILE A 1 118 ? -10.726 -8.312 8.345 1.00 98.06 118 ILE A N 1
ATOM 888 C CA . ILE A 1 118 ? -11.627 -8.322 9.502 1.00 98.06 118 ILE A CA 1
ATOM 889 C C . ILE A 1 118 ? -11.179 -7.216 10.461 1.00 98.06 118 ILE A C 1
ATOM 891 O O . ILE A 1 118 ? -10.025 -7.230 10.894 1.00 98.06 118 ILE A O 1
ATOM 895 N N . ILE A 1 119 ? -12.083 -6.288 10.780 1.00 95.88 119 ILE A N 1
ATOM 896 C CA . ILE A 1 119 ? -11.874 -5.162 11.707 1.00 95.88 119 ILE A CA 1
ATOM 897 C C . ILE A 1 119 ? -12.812 -5.245 12.909 1.00 95.88 119 ILE A C 1
ATOM 899 O O . ILE A 1 119 ? -13.941 -5.760 12.736 1.00 95.88 119 ILE A O 1
#

Radius of gyration: 12.92 Å; chains: 1; bounding box: 34×28×33 Å

Sequence (119 aa):
MELKTVKIEKPEDVNIVVGQSHFIKTVEDIYEAMVTSVPTIKFGVGFCESSGPCLVRTEGNDDELKNLAGKNALNLSCGHAFIIMMKNAFPVNVLNTVKNISEVCSIYCATANDVDVII

Secondary structure (DSSP, 8-state):
----EEEPP--TT-EEEEEE--STTHHHHHHHHHHHH-TT-EEEEEEE--STT--EEEEES-HHHHHHHHHHHHHH--TTEEEEEEESS-HHHHHHHHHTSTT--EEEEEESS--EEE-

pLDDT: mean 97.93, std 1.58, range [84.81, 98.88]

Foldseek 3Di:
DDKDKFWQDDDLQKKKWKFFFDDPCLAVQLAVLQCVLDVPKWKKKWFQAPDDVRATDMDTPHPVRRVSQNVRCVSVSDHRMMMMMIHPDACVSRVVSSCPPPGTDDIDDIGSDTDIDMD